Protein 6BVC (pdb70)

Organism: Serratia marcescens (NCBI:txid615)

Sequence (154 aa):
MGIIRTCRLGPDQVKSMRAALDLFGREFGDVATYSSQHQPDSSDYLGNLLRSSKTFIALAAFDQEAVVGALAAYVLPKFEQPRSSEIYIYDLAVSGEHRRQGIATALINLLKHEANALGAYVIYVQQADYGDDPAVALYTKLGIREEVMHFDIDPSTAT

Radius of gyration: 16.04 Å; Cα contacts (8 Å, |Δi|>4): 245; chains: 1; bounding box: 38×56×36 Å

Secondary structure (DSSP, 8-state):
---EEEEE--GGGHHHHHHHHHHHHHHHT-HHHHHSSPPPHHHHHHHHHSTTEEEEEEEETTEEEEEEEEEEEE-SSSS-EEEEEEEEEE-GGGTTSSHHHHHHHHHHHHHHHHT--EEE----TT-HHHHHHHHHHS-----------GGG--

Solvent-accessible surface area: 10207 Å² total; per-residue (Å²): 141,34,134,42,170,48,43,72,3,15,49,125,56,23,178,28,6,61,36,2,25,47,0,3,0,133,45,85,68,57,77,57,86,46,31,124,152,47,42,96,62,104,126,3,5,81,50,12,157,37,169,59,10,0,3,1,0,0,31,18,164,169,55,15,10,0,1,1,11,0,85,8,67,91,47,188,79,91,147,85,15,15,0,67,4,131,25,24,7,13,11,35,132,27,102,225,114,41,6,18,53,39,0,10,72,34,0,92,109,34,5,110,92,74,55,9,119,55,45,82,47,100,44,105,179,71,63,101,86,20,46,66,34,36,66,168,58,39,171,142,138,117,108,154,110,151,128,153,78,114,94,97,93,196

Foldseek 3Di:
DADKDKDKDALVPVVLVLLQLCQQCVQVVHNCVRHVDDDDSVVSNVQRHDPFWIKMFMDDVRHTFKIWIWGWAQDDVDRAIEIETEDIDGHPVPPPPCPSVVRVVVVVVVCVVVRHDYYDYDDDPVPVVVVVVCVVVHPDDDDDDDDDDCVPPD

Structure (mmCIF, N/CA/C/O backbone):
data_6BVC
#
_entry.id   6BVC
#
_cell.length_a   79.028
_cell.length_b   100.875
_cell.length_c   53.031
_cell.angle_alpha   90.00
_cell.angle_beta   90.00
_cell.angle_gamma   90.00
#
_symmetry.space_group_name_H-M   'C 2 2 2'
#
loop_
_entity.id
_entity.type
_entity.pdbx_description
1 polymer Aminoglycoside-(3)-N-acetyltransferase
2 non-polymer 'COENZYME A'
3 non-polymer 'CHLORIDE ION'
4 non-polymer 3,6,9,12,15,18,21,24,27,30,33,36,39-TRIDECAOXAHENTETRACONTANE-1,41-DIOL
5 non-polymer GLYCEROL
6 water water
#
loop_
_atom_site.group_PDB
_atom_site.id
_atom_site.type_symbol
_atom_site.label_atom_id
_atom_site.label_alt_id
_atom_site.label_comp_id
_atom_site.label_asym_id
_atom_site.label_entity_id
_atom_site.label_seq_id
_atom_site.pdbx_PDB_ins_code
_atom_site.Cartn_x
_atom_site.Cartn_y
_atom_site.Cartn_z
_atom_site.occupancy
_atom_site.B_iso_or_equiv
_atom_site.auth_seq_id
_atom_site.auth_comp_id
_atom_site.auth_asym_id
_atom_site.auth_atom_id
_atom_site.pdbx_PDB_model_num
ATOM 1 N N . MET A 1 24 ? 27.203 -9.076 62.810 1.00 68.58 24 MET A N 1
ATOM 2 C CA . MET A 1 24 ? 27.117 -8.009 63.805 1.00 71.45 24 MET A CA 1
ATOM 3 C C . MET A 1 24 ? 26.356 -8.440 65.069 1.00 66.76 24 MET A C 1
ATOM 4 O O . MET A 1 24 ? 25.321 -9.109 65.000 1.00 60.57 24 MET A O 1
ATOM 9 N N . GLY A 1 25 ? 26.865 -8.029 66.228 1.00 58.83 25 GLY A N 1
ATOM 10 C CA . GLY A 1 25 ? 26.234 -8.373 67.481 1.00 53.67 25 GLY A CA 1
ATOM 11 C C . GLY A 1 25 ? 24.970 -7.575 67.733 1.00 50.50 25 GLY A C 1
ATOM 12 O O . GLY A 1 25 ? 24.558 -6.718 66.951 1.00 50.65 25 GLY A O 1
ATOM 13 N N . ILE A 1 26 ? 24.336 -7.890 68.863 1.00 43.32 26 ILE A N 1
ATOM 14 C CA . ILE A 1 26 ? 23.250 -7.069 69.387 1.00 34.14 26 ILE A CA 1
ATOM 15 C C . ILE A 1 26 ? 23.703 -5.626 69.539 1.00 35.22 26 ILE A C 1
ATOM 16 O O . ILE A 1 26 ? 24.765 -5.354 70.120 1.00 32.12 26 ILE A O 1
ATOM 21 N N . ILE A 1 27 ? 22.862 -4.687 69.090 1.00 28.07 27 ILE A N 1
ATOM 22 C CA . ILE A 1 27 ? 23.105 -3.256 69.257 1.00 25.00 27 ILE A CA 1
ATOM 23 C C . ILE A 1 27 ? 22.130 -2.717 70.300 1.00 30.56 27 ILE A C 1
ATOM 24 O O . ILE A 1 27 ? 20.910 -2.790 70.120 1.00 28.40 27 ILE A O 1
ATOM 29 N N . ARG A 1 28 ? 22.662 -2.159 71.367 1.00 22.21 28 ARG A N 1
ATOM 30 C CA . ARG A 1 28 ? 21.869 -1.526 72.401 1.00 24.92 28 ARG A CA 1
ATOM 31 C C . ARG A 1 28 ? 22.006 -0.020 72.276 1.00 23.84 28 ARG A C 1
ATOM 32 O O . ARG A 1 28 ? 23.090 0.485 71.978 1.00 21.18 28 ARG A O 1
ATOM 40 N N . THR A 1 29 ? 20.913 0.693 72.517 1.00 18.82 29 THR A N 1
ATOM 41 C CA . THR A 1 29 ? 20.936 2.150 72.503 1.00 23.53 29 THR A CA 1
ATOM 42 C C . THR A 1 29 ? 20.509 2.642 73.871 1.00 19.93 29 THR A C 1
ATOM 43 O O . THR A 1 29 ? 19.717 1.986 74.544 1.00 22.99 29 THR A O 1
ATOM 47 N N . CYS A 1 30 ? 21.033 3.793 74.284 1.00 18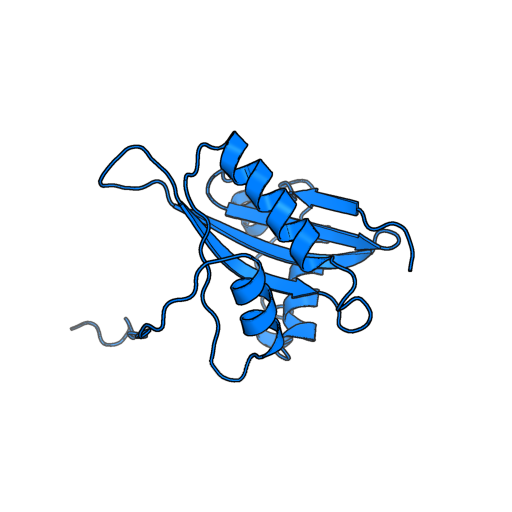.61 30 CYS A N 1
ATOM 48 C CA . CYS A 1 30 ? 20.510 4.409 75.492 1.00 19.92 30 CYS A CA 1
ATOM 49 C C . CYS A 1 30 ? 20.799 5.895 75.442 1.00 18.57 30 CYS A C 1
ATOM 50 O O . CYS A 1 30 ? 21.564 6.375 74.611 1.00 16.35 30 CYS A O 1
ATOM 53 N N . ARG A 1 31 ? 20.155 6.619 76.339 1.00 15.36 31 ARG A N 1
ATOM 54 C CA . ARG A 1 31 ? 20.509 8.014 76.539 1.00 15.06 31 ARG A CA 1
ATOM 55 C C . ARG A 1 31 ? 21.552 8.085 77.643 1.00 16.25 31 ARG A C 1
ATOM 56 O O . ARG A 1 31 ? 21.383 7.486 78.712 1.00 18.40 31 ARG A O 1
ATOM 64 N N . LEU A 1 32 ? 22.623 8.805 77.382 1.00 13.92 32 LEU A N 1
ATOM 65 C CA . LEU A 1 32 ? 23.688 8.928 78.358 1.00 12.95 32 LEU A CA 1
ATOM 66 C C . LEU A 1 32 ? 23.295 9.898 79.477 1.00 17.17 32 LEU A C 1
ATOM 67 O O . LEU A 1 32 ? 22.713 10.961 79.237 1.00 20.28 32 LEU A O 1
ATOM 72 N N . GLY A 1 33 ? 23.637 9.525 80.697 1.00 18.79 33 GLY A N 1
ATOM 73 C CA . GLY A 1 33 ? 23.498 10.395 81.845 1.00 19.79 33 GLY A CA 1
ATOM 74 C C . GLY A 1 33 ? 24.837 10.899 82.354 1.00 13.28 33 GLY A C 1
ATOM 75 O O . GLY A 1 33 ? 25.912 10.549 81.841 1.00 15.39 33 GLY A O 1
ATOM 76 N N . PRO A 1 34 ? 24.814 11.697 83.427 1.00 16.88 34 PRO A N 1
ATOM 77 C CA . PRO A 1 34 ? 26.086 12.219 83.974 1.00 20.27 34 PRO A CA 1
ATOM 78 C C . PRO A 1 34 ? 26.979 11.138 84.583 1.00 27.38 34 PRO A C 1
ATOM 79 O O . PRO A 1 34 ? 28.159 11.398 84.845 1.00 26.21 34 PRO A O 1
ATOM 83 N N . ASP A 1 35 ? 26.443 9.945 84.812 1.00 20.35 35 ASP A N 1
ATOM 84 C CA . ASP A 1 35 ? 27.203 8.777 85.243 1.00 24.59 35 ASP A CA 1
ATOM 85 C C . ASP A 1 35 ? 27.923 8.074 84.089 1.00 26.03 35 ASP A C 1
ATOM 86 O O . ASP A 1 35 ? 28.502 7.002 84.300 1.00 34.53 35 ASP A O 1
ATOM 91 N N . GLN A 1 36 ? 27.827 8.592 82.874 1.00 16.69 36 GLN A N 1
ATOM 92 C CA . GLN A 1 36 ? 28.341 7.928 81.679 1.00 18.64 36 GLN A CA 1
ATOM 93 C C . GLN A 1 36 ? 29.250 8.855 80.910 1.00 21.54 36 GLN A C 1
ATOM 94 O O . GLN A 1 36 ? 29.232 8.888 79.687 1.00 17.58 36 GLN A O 1
ATOM 100 N N . VAL A 1 37 ? 30.060 9.639 81.630 1.00 18.01 37 VAL A N 1
ATOM 101 C CA . VAL A 1 37 ? 30.971 10.565 80.968 1.00 16.86 37 VAL A CA 1
ATOM 102 C C . VAL A 1 37 ? 31.957 9.806 80.080 1.00 14.73 37 VAL A C 1
ATOM 103 O O . VAL A 1 37 ? 32.345 10.277 79.003 1.00 16.81 37 VAL A O 1
ATOM 107 N N . LYS A 1 38 ? 32.390 8.635 80.524 1.00 17.32 38 LYS A N 1
ATOM 108 C CA . LYS A 1 38 ? 33.357 7.892 79.721 1.00 17.23 38 LYS A CA 1
ATOM 109 C C . LYS A 1 38 ? 32.767 7.514 78.372 1.00 17.92 38 LYS A C 1
ATOM 110 O O . LYS A 1 38 ? 33.441 7.623 77.344 1.00 17.97 38 LYS A O 1
ATOM 116 N N . SER A 1 39 ? 31.526 7.011 78.364 1.00 16.63 39 SER A N 1
ATOM 117 C CA . SER A 1 39 ? 30.862 6.718 77.090 1.00 15.95 39 SER A CA 1
ATOM 118 C C . SER A 1 39 ? 30.634 7.981 76.289 1.00 15.26 39 SER A C 1
ATOM 119 O O . SER A 1 39 ? 30.666 7.961 75.055 1.00 15.90 39 SER A O 1
ATOM 122 N N . MET A 1 40 ? 30.348 9.107 76.961 1.00 13.97 40 MET A N 1
ATOM 123 C CA . MET A 1 40 ? 30.206 10.346 76.202 1.00 13.76 40 MET A CA 1
ATOM 124 C C . MET A 1 40 ? 31.510 10.705 75.491 1.00 12.41 40 MET A C 1
ATOM 125 O O . MET A 1 40 ? 31.496 11.159 74.338 1.00 14.22 40 MET A O 1
ATOM 130 N N . ARG A 1 41 ? 32.651 10.496 76.150 1.00 12.48 41 ARG A N 1
ATOM 131 C CA . ARG A 1 41 ? 33.912 10.806 75.481 1.00 14.67 41 ARG A CA 1
ATOM 132 C C . ARG A 1 41 ? 34.147 9.864 74.314 1.00 14.76 41 ARG A C 1
ATOM 133 O O . ARG A 1 41 ? 34.735 10.264 73.299 1.00 15.51 41 ARG A O 1
ATOM 141 N N . ALA A 1 42 ? 33.727 8.608 74.463 1.00 12.76 42 ALA A N 1
ATOM 142 C CA . ALA A 1 42 ? 33.834 7.643 73.358 1.00 17.06 42 ALA A CA 1
ATOM 143 C C . ALA A 1 42 ? 32.959 8.069 72.181 1.00 16.35 42 ALA A C 1
ATOM 144 O O . ALA A 1 42 ? 33.365 7.968 71.017 1.00 16.22 42 ALA A O 1
ATOM 146 N N . ALA A 1 43 ? 31.776 8.602 72.476 1.00 13.76 43 ALA A N 1
ATOM 147 C CA . ALA A 1 43 ? 30.938 9.162 71.431 1.00 14.95 43 ALA A CA 1
ATOM 148 C C . ALA A 1 43 ? 31.617 10.340 70.757 1.00 13.08 43 ALA A C 1
ATOM 149 O O . ALA A 1 43 ? 31.507 10.509 69.535 1.00 13.41 43 ALA A O 1
ATOM 151 N N . LEU A 1 44 ? 32.221 11.240 71.548 1.00 13.42 44 LEU A N 1
ATOM 152 C CA . LEU A 1 44 ? 32.965 12.347 70.928 1.00 14.05 44 LEU A CA 1
ATOM 153 C C . LEU A 1 44 ? 34.087 11.840 70.030 1.00 15.45 44 LEU A C 1
ATOM 154 O O . LEU A 1 44 ? 34.305 12.384 68.946 1.00 13.51 44 LEU A O 1
ATOM 159 N N . ASP A 1 45 ? 34.821 10.816 70.473 1.00 14.28 45 ASP A N 1
ATOM 160 C CA . ASP A 1 45 ? 35.901 10.273 69.652 1.00 17.07 45 ASP A CA 1
ATOM 161 C C . ASP A 1 45 ? 35.357 9.683 68.355 1.00 17.38 45 ASP A C 1
ATOM 162 O O . ASP A 1 45 ? 36.004 9.773 67.300 1.00 16.43 45 ASP A O 1
ATOM 167 N N . LEU A 1 46 ? 34.183 9.050 68.432 1.00 13.82 46 LEU A N 1
ATOM 168 C CA . LEU A 1 46 ? 33.502 8.545 67.242 1.00 17.61 46 LEU A CA 1
ATOM 169 C C . LEU A 1 46 ? 33.164 9.668 66.253 1.00 14.98 46 LEU A C 1
ATOM 170 O O . LEU A 1 46 ? 33.387 9.519 65.044 1.00 15.34 46 LEU A O 1
ATOM 175 N N . PHE A 1 47 ? 32.584 10.782 66.741 1.00 15.67 47 PHE A N 1
ATOM 176 C CA . PHE A 1 47 ? 32.370 11.934 65.868 1.00 16.37 47 PHE A CA 1
ATOM 177 C C . PHE A 1 47 ? 33.662 12.321 65.157 1.00 15.29 47 PHE A C 1
ATOM 178 O O . PHE A 1 47 ? 33.673 12.539 63.945 1.00 18.85 47 PHE A O 1
ATOM 186 N N . GLY A 1 48 ? 34.760 12.434 65.912 1.00 15.03 48 GLY A N 1
ATOM 187 C CA . GLY A 1 48 ? 36.018 12.881 65.310 1.00 17.96 48 GLY A CA 1
ATOM 188 C C . GLY A 1 48 ? 36.524 11.953 64.220 1.00 22.96 48 GLY A C 1
ATOM 189 O O . GLY A 1 48 ? 37.026 12.404 63.184 1.00 19.22 48 GLY A O 1
ATOM 190 N N . ARG A 1 49 ? 36.406 10.645 64.439 1.00 18.40 49 ARG A N 1
ATOM 191 C CA . ARG A 1 49 ? 36.835 9.691 63.426 1.00 21.21 49 ARG A CA 1
ATOM 192 C C . ARG A 1 49 ? 35.923 9.730 62.217 1.00 20.42 49 ARG A C 1
ATOM 193 O O . ARG A 1 49 ? 36.393 9.757 61.071 1.00 21.26 49 ARG A O 1
ATOM 201 N N . GLU A 1 50 ? 34.610 9.715 62.445 1.00 16.58 50 GLU A N 1
ATOM 202 C CA . GLU A 1 50 ? 33.703 9.599 61.305 1.00 19.84 50 GLU A CA 1
ATOM 203 C C . GLU A 1 50 ? 33.584 10.915 60.541 1.00 20.71 50 GLU A C 1
ATOM 204 O O . GLU A 1 50 ? 33.350 10.896 59.336 1.00 21.01 50 GLU A O 1
ATOM 210 N N . PHE A 1 51 ? 33.749 12.046 61.205 1.00 19.96 51 PHE A N 1
ATOM 211 C CA . PHE A 1 51 ? 33.739 13.323 60.496 1.00 22.61 51 PHE A CA 1
ATOM 212 C C . PHE A 1 51 ? 35.117 13.710 59.961 1.00 29.13 51 PHE A C 1
ATOM 213 O O . PHE A 1 51 ? 35.229 14.721 59.253 1.00 28.75 51 PHE A O 1
ATOM 221 N N . GLY A 1 52 ? 36.159 12.935 60.254 1.00 23.38 52 GLY A N 1
ATOM 222 C CA . GLY A 1 52 ? 37.486 13.251 59.739 1.00 26.41 52 GLY A CA 1
ATOM 223 C C . GLY A 1 52 ? 38.058 14.476 60.424 1.00 27.13 52 GLY A C 1
ATOM 224 O O . GLY A 1 52 ? 38.710 15.316 59.776 1.00 24.95 52 GLY A O 1
ATOM 225 N N . ASP A 1 53 ? 37.813 14.610 61.724 1.00 22.89 53 ASP A N 1
ATOM 226 C CA . ASP A 1 53 ? 38.242 15.833 62.411 1.00 25.87 53 ASP A CA 1
ATOM 227 C C . ASP A 1 53 ? 38.558 15.451 63.845 1.00 22.86 53 ASP A C 1
ATOM 228 O O . ASP A 1 53 ? 37.883 15.815 64.811 1.00 19.07 53 ASP A O 1
ATOM 233 N N . VAL A 1 54 ? 39.625 14.677 63.976 1.00 25.62 54 VAL A N 1
ATOM 234 C CA . VAL A 1 54 ? 39.957 14.115 65.271 1.00 26.48 54 VAL A CA 1
ATOM 235 C C . VAL A 1 54 ? 40.352 15.219 66.226 1.00 21.86 54 VAL A C 1
ATOM 236 O O . VAL A 1 54 ? 39.965 15.200 67.396 1.00 26.01 54 VAL A O 1
ATOM 240 N N . ALA A 1 55 ? 41.094 16.225 65.736 1.00 19.61 55 ALA A N 1
ATOM 241 C CA . ALA A 1 55 ? 41.518 17.309 66.618 1.00 25.97 55 ALA A CA 1
ATOM 242 C C . ALA A 1 55 ? 40.326 18.017 67.257 1.00 29.35 55 ALA A C 1
ATOM 243 O O . ALA A 1 55 ? 40.316 18.256 68.468 1.00 26.34 55 ALA A O 1
ATOM 245 N N . THR A 1 56 ? 39.299 18.336 66.468 1.00 22.06 56 THR A N 1
ATOM 246 C CA . THR A 1 56 ? 38.161 19.078 67.013 1.00 18.41 56 THR A CA 1
ATOM 247 C C . THR A 1 56 ? 37.421 18.293 68.091 1.00 14.71 56 THR A C 1
ATOM 248 O O . THR A 1 56 ? 36.939 18.880 69.067 1.00 17.81 56 THR A O 1
ATOM 252 N N . TYR A 1 57 ? 37.304 16.970 67.939 1.00 14.15 57 TYR A N 1
ATOM 253 C CA . TYR A 1 57 ? 36.430 16.197 68.815 1.00 14.47 57 TYR A CA 1
ATOM 254 C C . TYR A 1 57 ? 37.183 15.408 69.890 1.00 16.28 57 TYR A C 1
ATOM 255 O O . TYR A 1 57 ? 36.561 14.945 70.847 1.00 14.22 57 TYR A O 1
ATOM 264 N N . SER A 1 58 ? 38.489 15.228 69.752 1.00 16.48 58 SER A N 1
ATOM 265 C CA A SER A 1 58 ? 39.224 14.367 70.675 0.80 13.30 58 SER A CA 1
ATOM 266 C CA B SER A 1 58 ? 39.226 14.366 70.668 0.20 14.35 58 SER A CA 1
ATOM 267 C C . SER A 1 58 ? 40.309 15.077 71.457 1.00 15.85 58 SER A C 1
ATOM 268 O O . SER A 1 58 ? 40.633 14.636 72.569 1.00 21.52 58 SER A O 1
ATOM 273 N N . GLN A 1 59 ? 40.886 16.142 70.920 1.00 14.04 59 GLN A N 1
ATOM 274 C CA . GLN A 1 59 ? 42.074 16.763 71.513 1.00 14.71 59 GLN A CA 1
ATOM 275 C C . GLN A 1 59 ? 41.740 17.907 72.446 1.00 14.60 59 GLN A C 1
ATOM 276 O O . GLN A 1 59 ? 42.634 18.386 73.143 1.00 16.08 59 GLN A O 1
ATOM 282 N N . HIS A 1 60 ? 40.491 18.348 72.469 1.00 13.27 60 HIS A N 1
ATOM 283 C CA . HIS A 1 60 ? 40.128 19.519 73.262 1.00 13.60 60 HIS A CA 1
ATOM 284 C C . HIS A 1 60 ? 38.825 19.291 73.987 1.00 16.05 60 HIS A C 1
ATOM 285 O O . HIS A 1 60 ? 38.004 20.203 74.110 1.00 16.53 60 HIS A O 1
ATOM 292 N N . GLN A 1 61 ? 38.614 18.079 74.524 1.00 14.54 61 GLN A N 1
ATOM 293 C CA . GLN A 1 61 ? 37.313 17.780 75.121 1.00 13.47 61 GLN A CA 1
ATOM 294 C C . GLN A 1 61 ? 37.127 18.539 76.436 1.00 12.44 61 GLN A C 1
ATOM 295 O O . GLN A 1 61 ? 38.104 18.867 77.119 1.00 14.75 61 GLN A O 1
ATOM 301 N N . PRO A 1 62 ? 35.882 18.825 76.818 1.00 14.11 62 PRO A N 1
ATOM 302 C CA . PRO A 1 62 ? 35.650 19.504 78.092 1.00 17.24 62 PRO A CA 1
ATOM 303 C C . PRO A 1 62 ? 36.034 18.600 79.257 1.00 15.83 62 PRO A C 1
ATOM 304 O O . PRO A 1 62 ? 36.141 17.382 79.112 1.00 16.23 62 PRO A O 1
ATOM 308 N N . ASP A 1 63 ? 36.215 19.207 80.433 1.00 14.13 63 ASP A N 1
ATOM 309 C CA . ASP A 1 63 ? 36.572 18.387 81.595 1.00 14.78 63 ASP A CA 1
ATOM 310 C C . ASP A 1 63 ? 35.335 17.623 82.092 1.00 15.51 63 ASP A C 1
ATOM 311 O O . ASP A 1 63 ? 34.218 17.794 81.588 1.00 13.73 63 ASP A O 1
ATOM 316 N N . SER A 1 64 ? 35.548 16.717 83.053 1.00 13.94 64 SER A N 1
ATOM 317 C CA A SER A 1 64 ? 34.449 15.835 83.436 0.76 13.77 64 SER A CA 1
ATOM 318 C CA B SER A 1 64 ? 34.460 15.829 83.456 0.24 15.11 64 SER A CA 1
ATOM 319 C C . SER A 1 64 ? 33.352 16.584 84.192 1.00 15.96 64 SER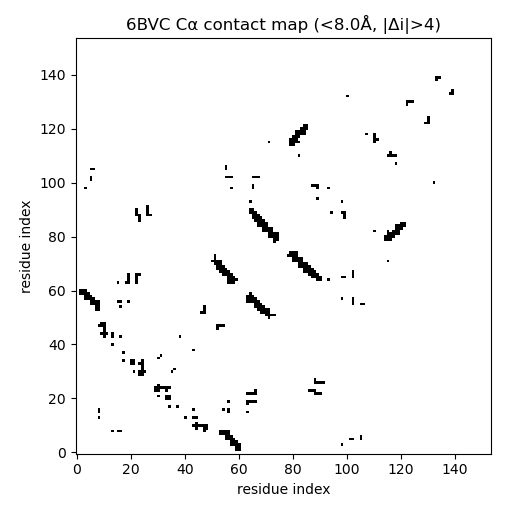 A C 1
ATOM 320 O O . SER A 1 64 ? 32.176 16.224 84.083 1.00 16.16 64 SER A O 1
ATOM 325 N N . ASP A 1 65 ? 33.692 17.627 84.938 1.00 17.13 65 ASP A N 1
ATOM 326 C CA . ASP A 1 65 ? 32.641 18.448 85.548 1.00 18.76 65 ASP A CA 1
ATOM 327 C C . ASP A 1 65 ? 31.722 19.058 84.482 1.00 19.99 65 ASP A C 1
ATOM 328 O O . ASP A 1 65 ? 30.483 19.051 84.609 1.00 17.84 65 ASP A O 1
ATOM 333 N N . TYR A 1 66 ? 32.318 19.611 83.428 1.00 15.03 66 TYR A N 1
ATOM 334 C CA . TYR A 1 66 ? 31.545 20.224 82.356 1.00 14.70 66 TYR A CA 1
ATOM 335 C C . TYR A 1 66 ? 30.675 19.200 81.642 1.00 17.50 66 TYR A C 1
ATOM 336 O O . TYR A 1 66 ? 29.488 19.448 81.407 1.00 15.73 66 TYR A O 1
ATOM 345 N N . LEU A 1 67 ? 31.252 18.043 81.260 1.00 15.30 67 LEU A N 1
ATOM 346 C CA . LEU A 1 67 ? 30.438 17.030 80.580 1.00 13.16 67 LEU A CA 1
ATOM 347 C C . LEU A 1 67 ? 29.349 16.490 81.508 1.00 14.54 67 LEU A C 1
ATOM 348 O O . LEU A 1 67 ? 28.216 16.227 81.069 1.00 16.15 67 LEU A O 1
ATOM 353 N N . GLY A 1 68 ? 29.674 16.325 82.788 1.00 14.77 68 GLY A N 1
ATOM 354 C CA . GLY A 1 68 ? 28.666 15.913 83.762 1.00 18.89 68 GLY A CA 1
ATOM 355 C C . GLY A 1 68 ? 27.529 16.912 83.865 1.00 18.80 68 GLY A C 1
ATOM 356 O O . GLY A 1 68 ? 26.351 16.532 83.898 1.00 17.04 68 GLY A O 1
ATOM 357 N N . ASN A 1 69 ? 27.866 18.200 83.900 1.00 16.89 69 ASN A N 1
ATOM 358 C CA . ASN A 1 69 ? 26.835 19.234 83.982 1.00 18.27 69 ASN A CA 1
ATOM 359 C C . ASN A 1 69 ? 25.982 19.251 82.729 1.00 18.88 69 ASN A C 1
ATOM 360 O O . ASN A 1 69 ? 24.752 19.376 82.812 1.00 17.60 69 ASN A O 1
ATOM 365 N N . LEU A 1 70 ? 26.606 19.078 81.562 1.00 13.24 70 LEU A N 1
ATOM 366 C CA . LEU A 1 70 ? 25.828 19.026 80.334 1.00 17.19 70 LEU A CA 1
ATOM 367 C C . LEU A 1 70 ? 24.900 17.823 80.332 1.00 17.88 70 LEU A C 1
ATOM 368 O O . LEU A 1 70 ? 23.737 17.926 79.922 1.00 18.39 70 LEU A O 1
ATOM 373 N N . LEU A 1 71 ? 25.394 16.660 80.788 1.00 14.56 71 LEU A N 1
ATOM 374 C CA . LEU A 1 71 ? 24.572 15.452 80.746 1.00 17.36 71 LEU A CA 1
ATOM 375 C C . LEU A 1 71 ? 23.484 15.464 81.803 1.00 16.05 71 LEU A C 1
ATOM 376 O O . LEU A 1 71 ? 22.465 14.761 81.658 1.00 17.72 71 LEU A O 1
ATOM 381 N N . ARG A 1 72 ? 23.651 16.266 82.848 1.00 14.52 72 ARG A N 1
ATOM 382 C CA . ARG A 1 72 ? 22.618 16.444 83.856 1.00 17.15 72 ARG A CA 1
ATOM 383 C C . ARG A 1 72 ? 21.509 17.374 83.386 1.00 20.86 72 ARG A C 1
ATOM 384 O O . ARG A 1 72 ? 20.429 17.393 83.975 1.00 19.93 72 ARG A O 1
ATOM 392 N N . SER A 1 73 ? 21.748 18.144 82.336 1.00 18.12 73 SER A N 1
ATOM 393 C CA A SER A 1 73 ? 20.785 19.163 81.973 0.51 19.31 73 SER A CA 1
ATOM 394 C CA B SER A 1 73 ? 20.800 19.173 81.931 0.49 19.87 73 SER A CA 1
ATOM 395 C C . SER A 1 73 ? 19.646 18.567 81.156 1.00 18.94 73 SER A C 1
ATOM 396 O O . SER A 1 73 ? 19.824 17.627 80.384 1.00 22.81 73 SER A O 1
ATOM 401 N N . LYS A 1 74 ? 18.483 19.196 81.270 1.00 17.95 74 LYS A N 1
ATOM 402 C CA . LYS A 1 74 ? 17.297 18.739 80.570 1.00 31.54 74 LYS A CA 1
ATOM 403 C C . LYS A 1 74 ? 17.231 19.304 79.159 1.00 23.90 74 LYS A C 1
ATOM 404 O O . LYS A 1 74 ? 16.311 18.984 78.406 1.00 24.50 74 LYS A O 1
ATOM 410 N N . THR A 1 75 ? 18.197 20.143 78.791 1.00 19.10 75 THR A N 1
ATOM 411 C CA . THR A 1 75 ? 18.173 20.706 77.450 1.00 16.27 75 THR A CA 1
ATOM 412 C C . THR A 1 75 ? 19.292 20.181 76.574 1.00 16.66 75 THR A C 1
ATOM 413 O O . THR A 1 75 ? 19.505 20.708 75.474 1.00 17.22 75 THR A O 1
ATOM 417 N N . PHE A 1 76 ? 20.009 19.158 77.020 1.00 14.36 76 PHE A N 1
ATOM 418 C CA . PHE A 1 76 ? 20.991 18.463 76.184 1.00 15.71 76 PHE A CA 1
ATOM 419 C C . PHE A 1 76 ? 20.669 16.984 76.177 1.00 17.44 76 PHE A C 1
ATOM 420 O O . PHE A 1 76 ? 20.335 16.413 77.220 1.00 17.29 76 PHE A O 1
ATOM 428 N N . ILE A 1 77 ? 20.772 16.352 75.001 1.00 16.46 77 ILE A N 1
ATOM 429 C CA . ILE A 1 77 ? 20.512 14.914 74.888 1.00 17.02 77 ILE A CA 1
ATOM 430 C C . ILE A 1 77 ? 21.682 14.283 74.148 1.00 14.77 77 ILE A C 1
ATOM 431 O O . ILE A 1 77 ? 22.022 14.715 73.033 1.00 13.57 77 ILE A O 1
ATOM 436 N N . ALA A 1 78 ? 22.305 13.281 74.767 1.00 14.27 78 ALA A N 1
ATOM 437 C CA . ALA A 1 78 ? 23.283 12.448 74.082 1.00 15.94 78 ALA A CA 1
ATOM 438 C C . ALA A 1 78 ? 22.782 11.009 74.098 1.00 16.47 78 ALA A C 1
ATOM 439 O O . ALA A 1 78 ? 22.456 10.458 75.163 1.00 13.40 78 ALA A O 1
ATOM 441 N N . LEU A 1 79 ? 22.705 10.419 72.915 1.00 14.84 79 LEU A N 1
ATOM 442 C CA . LEU A 1 79 ? 22.292 9.037 72.737 1.00 13.73 79 LEU A CA 1
ATOM 443 C C . LEU A 1 79 ? 23.481 8.274 72.184 1.00 11.41 79 LEU A C 1
ATOM 444 O O . LEU A 1 79 ? 24.258 8.817 71.400 1.00 13.98 79 LEU A O 1
ATOM 449 N N . ALA A 1 80 ? 23.632 7.022 72.610 1.00 14.12 80 ALA A N 1
ATOM 450 C CA . ALA A 1 80 ? 24.725 6.200 72.112 1.00 16.82 80 ALA A CA 1
ATOM 451 C C . ALA A 1 80 ? 24.190 4.826 71.744 1.00 14.99 80 ALA A C 1
ATOM 452 O O . ALA A 1 80 ? 23.259 4.312 72.375 1.00 13.99 80 ALA A O 1
ATOM 454 N N . ALA A 1 81 ? 24.805 4.236 70.719 1.00 14.34 81 ALA A N 1
ATOM 455 C CA . ALA A 1 81 ? 24.572 2.845 70.346 1.00 16.49 81 ALA A CA 1
ATOM 456 C C . ALA A 1 81 ? 25.845 2.054 70.628 1.00 18.48 81 ALA A C 1
ATOM 457 O O . ALA A 1 81 ? 26.950 2.554 70.403 1.00 15.45 81 ALA A O 1
ATOM 459 N N . PHE A 1 82 ? 25.690 0.840 71.125 1.00 16.03 82 PHE A N 1
ATOM 460 C CA . PHE A 1 82 ? 26.794 0.018 71.601 1.00 20.99 82 PHE A CA 1
ATOM 461 C C . PHE A 1 82 ? 26.822 -1.317 70.886 1.00 21.07 82 PHE A C 1
ATOM 462 O O . PHE A 1 82 ? 25.782 -1.977 70.714 1.00 18.59 82 PHE A O 1
ATOM 470 N N . ASP A 1 83 ? 28.026 -1.808 70.647 1.00 18.36 83 ASP A N 1
ATOM 471 C CA . ASP A 1 83 ? 28.249 -3.144 70.109 1.00 23.37 83 ASP A CA 1
ATOM 472 C C . ASP A 1 83 ? 29.345 -3.729 70.967 1.00 23.08 83 ASP A C 1
ATOM 473 O O . ASP A 1 83 ? 30.387 -3.220 71.013 1.00 20.96 83 ASP A O 1
ATOM 478 N N . GLN A 1 84 ? 29.032 -4.801 71.656 1.00 22.45 84 GLN A N 1
ATOM 479 C CA . GLN A 1 84 ? 29.982 -5.391 72.567 1.00 23.58 84 GLN A CA 1
ATOM 480 C C . GLN A 1 84 ? 30.593 -4.323 73.458 1.00 23.88 84 GLN A C 1
ATOM 481 O O . GLN A 1 84 ? 31.807 -4.277 73.679 1.00 24.69 84 GLN A O 1
ATOM 487 N N . GLU A 1 85 ? 29.721 -3.436 73.951 1.00 19.92 85 GLU A N 1
ATOM 488 C CA . GLU A 1 85 ? 30.029 -2.412 74.944 1.00 18.41 85 GLU A CA 1
ATOM 489 C C . GLU A 1 85 ? 30.981 -1.337 74.429 1.00 22.65 85 GLU A C 1
ATOM 490 O O . GLU A 1 85 ? 31.510 -0.564 75.216 1.00 25.82 85 GLU A O 1
ATOM 496 N N . ALA A 1 86 ? 31.179 -1.239 73.121 1.00 22.11 86 ALA A N 1
ATOM 497 C CA . ALA A 1 86 ? 31.899 -0.123 72.493 1.00 18.57 86 ALA A CA 1
ATOM 498 C C . ALA A 1 86 ? 30.893 0.779 71.789 1.00 19.19 86 ALA A C 1
ATOM 499 O O . ALA A 1 86 ? 29.934 0.289 71.175 1.00 16.99 86 ALA A O 1
ATOM 501 N N . VAL A 1 87 ? 31.124 2.088 71.850 1.00 17.35 87 VAL A N 1
ATOM 502 C CA . VAL A 1 87 ? 30.232 3.058 71.208 1.00 14.61 87 VAL A CA 1
ATOM 503 C C . VAL A 1 87 ? 30.434 2.986 69.702 1.00 17.42 87 VAL A C 1
ATOM 504 O O . VAL A 1 87 ? 31.556 3.164 69.208 1.00 16.87 87 VAL A O 1
ATOM 508 N N . VAL A 1 88 ? 29.362 2.661 68.967 1.00 15.79 88 VAL A N 1
ATOM 509 C CA . VAL A 1 88 ? 29.410 2.580 67.510 1.00 15.50 88 VAL A CA 1
ATOM 510 C C . VAL A 1 88 ? 28.450 3.555 66.839 1.00 19.39 88 VAL A C 1
ATOM 511 O O . VAL A 1 88 ? 28.425 3.618 65.606 1.00 15.48 88 VAL A O 1
ATOM 515 N N . GLY A 1 89 ? 27.620 4.264 67.593 1.00 17.42 89 GLY A N 1
ATOM 516 C CA . GLY A 1 89 ? 26.790 5.325 67.030 1.00 15.12 89 GLY A CA 1
ATOM 517 C C . GLY A 1 89 ? 26.563 6.337 68.129 1.00 15.69 89 GLY A C 1
ATOM 518 O O . GLY A 1 89 ? 26.556 5.986 69.313 1.00 14.83 89 GLY A O 1
ATOM 519 N N . ALA A 1 90 ? 26.405 7.604 67.745 1.00 12.42 90 ALA A N 1
ATOM 520 C CA . ALA A 1 90 ? 26.155 8.649 68.733 1.00 11.60 90 ALA A CA 1
ATOM 521 C C . ALA A 1 90 ? 25.335 9.765 68.109 1.00 14.57 90 ALA A C 1
ATOM 522 O O . ALA A 1 90 ? 25.469 10.067 66.924 1.00 13.07 90 ALA A O 1
ATOM 524 N N . LEU A 1 91 ? 24.510 10.388 68.935 1.00 16.47 91 LEU A N 1
ATOM 525 C CA . LEU A 1 91 ? 23.636 11.462 68.497 1.00 12.68 91 LEU A CA 1
ATOM 526 C C . LEU A 1 91 ? 23.673 12.501 69.600 1.00 14.98 91 LEU A C 1
ATOM 527 O O . LEU A 1 91 ? 23.449 12.162 70.766 1.00 15.69 91 LEU A O 1
ATOM 532 N N . ALA A 1 92 ? 23.956 13.744 69.246 1.00 10.21 92 ALA A N 1
ATOM 533 C CA . ALA A 1 92 ? 24.034 14.826 70.222 1.00 12.03 92 ALA A CA 1
ATOM 534 C C . ALA A 1 92 ? 23.007 15.861 69.804 1.00 13.53 92 ALA A C 1
ATOM 535 O O . ALA A 1 92 ? 23.035 16.310 68.654 1.00 14.82 92 ALA A O 1
ATOM 537 N N . ALA A 1 93 ? 22.099 16.216 70.710 1.00 14.67 93 ALA A N 1
ATOM 538 C CA . ALA A 1 93 ? 20.973 17.072 70.362 1.00 13.65 93 ALA A CA 1
ATOM 539 C C . ALA A 1 93 ? 20.732 18.063 71.482 1.00 14.02 93 ALA A C 1
ATOM 540 O O . ALA A 1 93 ? 21.091 17.826 72.628 1.00 15.95 93 ALA A O 1
ATOM 542 N N . TYR A 1 94 ? 20.083 19.174 71.142 1.00 13.57 94 TYR A N 1
ATOM 543 C CA . TYR A 1 94 ? 19.652 20.133 72.147 1.00 16.10 94 TYR A CA 1
ATOM 544 C C . TYR A 1 94 ? 18.132 20.174 72.185 1.00 15.47 94 TYR A C 1
ATOM 545 O O . TYR A 1 94 ? 17.474 20.083 71.147 1.00 17.26 94 TYR A O 1
ATOM 554 N N . VAL A 1 95 ? 17.575 20.423 73.359 1.00 13.92 95 VAL A N 1
ATOM 555 C CA . VAL A 1 95 ? 16.142 20.644 73.482 1.00 11.59 95 VAL A CA 1
ATOM 556 C C . VAL A 1 95 ? 15.954 22.140 73.641 1.00 14.93 95 VAL A C 1
ATOM 557 O O . VAL A 1 95 ? 16.531 22.735 74.557 1.00 14.46 95 VAL A O 1
ATOM 561 N N . LEU A 1 96 ? 15.146 22.749 72.762 1.00 13.95 96 LEU A N 1
ATOM 562 C CA . LEU A 1 96 ? 14.951 24.192 72.836 1.00 15.31 96 LEU A CA 1
ATOM 563 C C . LEU A 1 96 ? 13.577 24.466 73.421 1.00 17.37 96 LEU A C 1
ATOM 564 O O . LEU A 1 96 ? 12.564 24.317 72.717 1.00 17.15 96 LEU A O 1
ATOM 569 N N . PRO A 1 97 ? 13.472 24.843 74.691 1.00 14.25 97 PRO A N 1
ATOM 570 C CA . PRO A 1 97 ? 12.184 25.327 75.179 1.00 13.13 97 PRO A CA 1
ATOM 571 C C . PRO A 1 97 ? 11.882 26.644 74.469 1.00 14.25 97 PRO A C 1
ATOM 572 O O . PRO A 1 97 ? 12.723 27.543 74.419 1.00 15.91 97 PRO A O 1
ATOM 576 N N . LYS A 1 98 ? 10.696 26.732 73.890 1.00 11.92 98 LYS A N 1
ATOM 577 C CA . LYS A 1 98 ? 10.415 27.859 73.018 1.00 10.19 98 LYS A CA 1
ATOM 578 C C . LYS A 1 98 ? 9.963 29.048 73.839 1.00 13.65 98 LYS A C 1
ATOM 579 O O . LYS A 1 98 ? 9.504 28.920 74.983 1.00 16.47 98 LYS A O 1
ATOM 585 N N . PHE A 1 99 ? 10.074 30.214 73.216 1.00 13.31 99 PHE A N 1
ATOM 586 C CA . PHE A 1 99 ? 9.725 31.482 73.847 1.00 11.25 99 PHE A CA 1
ATOM 587 C C . PHE A 1 99 ? 8.319 31.931 73.482 1.00 14.68 99 PHE A C 1
ATOM 588 O O . PHE A 1 99 ? 7.671 32.600 74.293 1.00 15.29 99 PHE A O 1
ATOM 596 N N . GLU A 1 100 ? 7.821 31.567 72.290 1.00 12.76 100 GLU A N 1
ATOM 597 C CA . GLU A 1 100 ? 6.498 32.039 71.852 1.00 18.51 100 GLU A CA 1
ATOM 598 C C . GLU A 1 100 ? 5.339 31.256 72.467 1.00 15.00 100 GLU A C 1
ATOM 599 O O . GLU A 1 100 ? 4.222 31.799 72.562 1.00 12.53 100 GLU A O 1
ATOM 605 N N . GLN A 1 101 ? 5.598 30.029 72.896 1.00 14.17 101 GLN A N 1
ATOM 606 C CA . GLN A 1 101 ? 4.605 29.119 73.440 1.00 12.17 101 GLN A CA 1
ATOM 607 C C . GLN A 1 101 ? 5.335 28.184 74.381 1.00 14.33 101 GLN A C 1
ATOM 608 O O . GLN A 1 101 ? 6.528 27.928 74.200 1.00 15.50 101 GLN A O 1
ATOM 614 N N . PRO A 1 102 ? 4.624 27.606 75.320 1.00 15.73 102 PRO A N 1
ATOM 615 C CA . PRO A 1 102 ? 5.256 26.599 76.217 1.00 16.55 102 PRO A CA 1
ATOM 616 C C . PRO A 1 102 ? 5.362 25.251 75.523 1.00 18.64 102 PRO A C 1
ATOM 617 O O . PRO A 1 102 ? 4.591 24.325 75.757 1.00 20.49 102 PRO A O 1
ATOM 621 N N . ARG A 1 103 ? 6.306 25.136 74.607 1.00 18.56 103 ARG A N 1
ATOM 622 C CA . ARG A 1 103 ? 6.477 23.931 73.817 1.00 17.62 103 ARG A CA 1
ATOM 623 C C . ARG A 1 103 ? 7.962 23.793 73.589 1.00 15.87 103 ARG A C 1
ATOM 624 O O . ARG A 1 103 ? 8.722 24.724 73.863 1.00 15.67 103 ARG A O 1
ATOM 632 N N . SER A 1 104 ? 8.401 22.645 73.079 1.00 16.98 104 SER A N 1
ATOM 633 C CA A SER A 1 104 ? 9.833 22.482 72.883 0.45 14.86 104 SER A CA 1
ATOM 634 C CA B SER A 1 104 ? 9.833 22.388 72.930 0.55 17.29 104 SER A CA 1
ATOM 635 C C . SER A 1 104 ? 10.100 21.766 71.569 1.00 15.79 104 SER A C 1
ATOM 636 O O . SER A 1 104 ? 9.261 21.029 71.047 1.00 18.18 104 SER A O 1
ATOM 641 N N . GLU A 1 105 ? 11.294 22.021 71.043 1.00 14.60 105 GLU A N 1
ATOM 642 C CA . GLU A 1 105 ? 11.770 21.449 69.795 1.00 14.22 105 GLU A CA 1
ATOM 643 C C . GLU A 1 105 ? 13.120 20.815 70.069 1.00 15.41 105 GLU A C 1
ATOM 644 O O . GLU A 1 105 ? 13.870 21.276 70.934 1.00 21.02 105 GLU A O 1
ATOM 650 N N . ILE A 1 106 ? 13.435 19.757 69.333 1.00 15.84 106 ILE A N 1
ATOM 651 C CA . ILE A 1 106 ? 14.705 19.065 69.523 1.00 16.08 106 ILE A CA 1
ATOM 652 C C . ILE A 1 106 ? 15.541 19.292 68.283 1.00 16.08 106 ILE A C 1
ATOM 653 O O . ILE A 1 106 ? 15.099 19.021 67.161 1.00 15.62 106 ILE A O 1
ATOM 658 N N . TYR A 1 107 ? 16.747 19.765 68.488 1.00 13.54 107 TYR A N 1
ATOM 659 C CA . TYR A 1 107 ? 17.655 20.112 67.414 1.00 15.93 107 TYR A CA 1
ATOM 660 C C . TYR A 1 107 ? 18.801 19.080 67.412 1.00 13.38 107 TYR A C 1
ATOM 661 O O . TYR A 1 107 ? 19.638 19.088 68.316 1.00 16.72 107 TYR A O 1
ATOM 670 N N . ILE A 1 108 ? 18.835 18.202 66.405 1.00 16.52 108 ILE A N 1
ATOM 671 C CA . ILE A 1 108 ? 19.964 17.277 66.258 1.00 16.86 108 ILE A CA 1
ATOM 672 C C . ILE A 1 108 ? 21.172 18.062 65.779 1.00 14.05 108 ILE A C 1
ATOM 673 O O . ILE A 1 108 ? 21.120 18.730 64.741 1.00 15.94 108 ILE A O 1
ATOM 678 N N . TYR A 1 109 ? 22.256 17.999 66.536 1.00 13.15 109 TYR A N 1
ATOM 679 C CA . TYR A 1 109 ? 23.447 18.744 66.173 1.00 15.00 109 TYR A CA 1
ATOM 680 C C . TYR A 1 109 ? 24.416 17.848 65.407 1.00 19.18 109 TYR A C 1
ATOM 681 O O . TYR A 1 109 ? 24.771 18.151 64.263 1.00 18.61 109 TYR A O 1
ATOM 690 N N . ASP A 1 110 ? 24.846 16.740 66.021 1.00 15.71 110 ASP A N 1
ATOM 691 C CA . ASP A 1 110 ? 25.728 15.769 65.372 1.00 14.99 110 ASP A CA 1
ATOM 692 C C . ASP A 1 110 ? 25.164 14.356 65.494 1.00 16.54 110 ASP A C 1
ATOM 693 O O . ASP A 1 110 ? 24.632 13.965 66.542 1.00 15.23 110 ASP A O 1
ATOM 698 N N . LEU A 1 111 ? 25.388 13.558 64.450 1.00 16.94 111 LEU A N 1
ATOM 699 C CA . LEU A 1 111 ? 24.941 12.171 64.412 1.00 15.47 111 LEU A CA 1
ATOM 700 C C . LEU A 1 111 ? 25.963 11.412 63.583 1.00 18.98 111 LEU A C 1
ATOM 701 O O . LEU A 1 111 ? 26.279 11.851 62.471 1.00 17.20 111 LEU A O 1
ATOM 706 N N . ALA A 1 112 ? 26.491 10.307 64.113 1.00 15.15 112 ALA A N 1
ATOM 707 C CA . ALA A 1 112 ? 27.461 9.520 63.356 1.00 13.85 112 ALA A CA 1
ATOM 708 C C . ALA A 1 112 ? 27.347 8.049 63.733 1.00 16.32 112 ALA A C 1
ATOM 709 O O . ALA A 1 112 ? 27.038 7.715 64.874 1.00 12.89 112 ALA A O 1
ATOM 711 N N . VAL A 1 113 ? 27.652 7.178 62.774 1.00 15.10 113 VAL A N 1
ATOM 712 C CA . VAL A 1 113 ? 27.724 5.742 63.013 1.00 14.29 113 VAL A CA 1
ATOM 713 C C . VAL A 1 113 ? 29.090 5.270 62.520 1.00 17.08 113 VAL A C 1
ATOM 714 O O . VAL A 1 113 ? 29.526 5.660 61.434 1.00 16.25 113 VAL A O 1
ATOM 718 N N . SER A 1 114 ? 29.764 4.448 63.321 1.00 17.91 114 SER A N 1
ATOM 719 C CA . SER A 1 114 ? 31.063 3.928 62.932 1.00 19.32 114 SER A CA 1
ATOM 720 C C . SER A 1 114 ? 30.988 3.305 61.543 1.00 18.93 114 SER A C 1
ATOM 721 O O . SER A 1 114 ? 30.027 2.595 61.218 1.00 19.45 114 SER A O 1
ATOM 724 N N . GLY A 1 115 ? 32.005 3.592 60.715 1.00 18.93 115 GLY A N 1
ATOM 725 C CA . GLY A 1 115 ? 31.916 3.267 59.294 1.00 24.45 115 GLY A CA 1
ATOM 726 C C . GLY A 1 115 ? 31.581 1.810 59.028 1.00 28.20 115 GLY A C 1
ATOM 727 O O . GLY A 1 115 ? 30.717 1.498 58.206 1.00 26.84 115 GLY A O 1
ATOM 728 N N . GLU A 1 116 ? 32.242 0.892 59.737 1.00 26.13 116 GLU A N 1
ATOM 729 C CA . GLU A 1 116 ? 32.001 -0.537 59.455 1.00 27.71 116 GLU A CA 1
ATOM 730 C C . GLU A 1 116 ? 30.644 -1.021 59.971 1.00 30.76 116 GLU A C 1
ATOM 731 O O . GLU A 1 116 ? 30.226 -2.129 59.622 1.00 28.83 116 GLU A O 1
ATOM 737 N N . HIS A 1 117 ? 29.946 -0.215 60.773 1.00 20.65 117 HIS A N 1
ATOM 738 C CA . HIS A 1 117 ? 28.609 -0.519 61.281 1.00 19.42 117 HIS A CA 1
ATOM 739 C C . HIS A 1 117 ? 27.508 0.205 60.514 1.00 19.47 117 HIS A C 1
ATOM 740 O O . HIS A 1 117 ? 26.351 0.144 60.930 1.00 19.97 117 HIS A O 1
ATOM 747 N N . ARG A 1 118 ? 27.830 0.886 59.414 1.00 18.41 118 ARG A N 1
ATOM 748 C CA . ARG A 1 118 ? 26.814 1.678 58.726 1.00 17.65 118 ARG A CA 1
ATOM 749 C C . ARG A 1 118 ? 25.876 0.769 57.930 1.00 22.19 118 ARG A C 1
ATOM 750 O O . ARG A 1 118 ? 26.193 -0.380 57.654 1.00 20.62 118 ARG A O 1
ATOM 758 N N . ARG A 1 119 ? 24.684 1.300 57.640 1.00 19.34 119 ARG A N 1
ATOM 759 C CA . ARG A 1 119 ? 23.656 0.669 56.813 1.00 20.84 119 ARG A CA 1
ATOM 760 C C . ARG A 1 119 ? 23.040 -0.550 57.496 1.00 18.54 119 ARG A C 1
ATOM 761 O O . ARG A 1 119 ? 22.619 -1.503 56.848 1.00 20.80 119 ARG A O 1
ATOM 769 N N . GLN A 1 120 ? 22.961 -0.518 58.819 1.00 20.32 120 GLN A N 1
ATOM 770 C CA . GLN A 1 120 ? 22.308 -1.582 59.564 1.00 23.86 120 GLN A CA 1
ATOM 771 C C . GLN A 1 120 ? 21.197 -1.026 60.436 1.00 21.98 120 GLN A C 1
ATOM 772 O O . GLN A 1 120 ? 20.741 -1.716 61.344 1.00 22.46 120 GLN A O 1
ATOM 778 N N . GLY A 1 121 ? 20.779 0.224 60.194 1.00 18.08 121 GLY A N 1
ATOM 779 C CA . GLY A 1 121 ? 19.671 0.799 60.942 1.00 21.46 121 GLY A CA 1
ATOM 780 C C . GLY A 1 121 ? 20.063 1.455 62.248 1.00 22.50 121 GLY A C 1
ATOM 781 O O . GLY A 1 121 ? 19.182 1.785 63.054 1.00 19.15 121 GLY A O 1
ATOM 782 N N . ILE A 1 122 ? 21.361 1.612 62.517 1.00 20.29 122 ILE A N 1
ATOM 783 C CA . ILE A 1 122 ? 21.759 2.146 63.819 1.00 17.82 122 ILE A CA 1
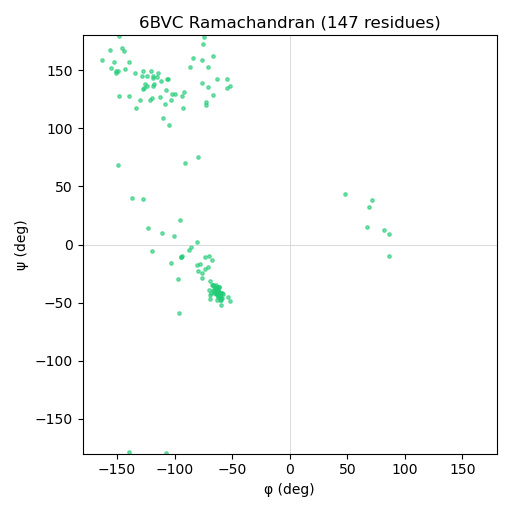ATOM 784 C C . ILE A 1 122 ? 21.377 3.609 63.928 1.00 14.84 122 ILE A C 1
ATOM 785 O O . ILE A 1 122 ? 20.878 4.060 64.979 1.00 15.07 122 ILE A O 1
ATOM 790 N N . ALA A 1 123 ? 21.606 4.398 62.868 1.00 15.24 123 ALA A N 1
ATOM 791 C CA . ALA A 1 123 ? 21.162 5.788 62.952 1.00 12.76 123 ALA A CA 1
ATOM 792 C C . ALA A 1 123 ? 19.653 5.868 63.096 1.00 15.58 123 ALA A C 1
ATOM 793 O O . ALA A 1 123 ? 19.138 6.707 63.843 1.00 15.12 123 ALA A O 1
ATOM 795 N N . THR A 1 124 ? 18.927 5.023 62.371 1.00 15.47 124 THR A N 1
ATOM 796 C CA . THR A 1 124 ? 17.475 5.017 62.515 1.00 19.61 124 THR A CA 1
ATOM 797 C C . THR A 1 124 ? 17.069 4.679 63.942 1.00 15.70 124 THR A C 1
ATOM 798 O O . THR A 1 124 ? 16.129 5.278 64.481 1.00 18.95 124 THR A O 1
ATOM 802 N N . ALA A 1 125 ? 17.742 3.701 64.560 1.00 16.01 125 ALA A N 1
ATOM 803 C CA . ALA A 1 125 ? 17.410 3.346 65.940 1.00 19.39 125 ALA A CA 1
ATOM 804 C C . ALA A 1 125 ? 17.703 4.505 66.883 1.00 17.30 125 ALA A C 1
ATOM 805 O O . ALA A 1 125 ? 16.951 4.747 67.849 1.00 16.22 125 ALA A O 1
ATOM 807 N N . LEU A 1 126 ? 18.772 5.258 66.618 1.00 15.94 126 LEU A N 1
ATOM 808 C CA . LEU A 1 126 ? 19.056 6.404 67.500 1.00 14.43 126 LEU A CA 1
ATOM 809 C C . LEU A 1 126 ? 18.004 7.495 67.344 1.00 19.88 126 LEU A C 1
ATOM 810 O O . LEU A 1 126 ? 17.580 8.105 68.333 1.00 16.29 126 LEU A O 1
ATOM 815 N N . ILE A 1 127 ? 17.598 7.776 66.110 1.00 17.42 127 ILE A N 1
ATOM 816 C CA . ILE A 1 127 ? 16.530 8.749 65.884 1.00 17.26 127 ILE A CA 1
ATOM 817 C C . ILE A 1 127 ? 15.204 8.248 66.478 1.00 17.31 127 ILE A C 1
ATOM 818 O O . ILE A 1 127 ? 14.431 9.022 67.064 1.00 17.95 127 ILE A O 1
ATOM 823 N N . ASN A 1 128 ? 14.949 6.943 66.394 1.00 16.45 128 ASN A N 1
ATOM 824 C CA . ASN A 1 128 ? 13.746 6.406 67.012 1.00 18.28 128 ASN A CA 1
ATOM 825 C C . ASN A 1 128 ? 13.776 6.595 68.520 1.00 19.43 128 ASN A C 1
ATOM 826 O O . ASN A 1 128 ? 12.765 6.966 69.127 1.00 19.21 128 ASN A O 1
ATOM 831 N N . LEU A 1 129 ? 14.924 6.343 69.146 1.00 16.33 129 LEU A N 1
ATOM 832 C CA . LEU A 1 129 ? 15.037 6.610 70.569 1.00 15.57 129 LEU A CA 1
ATOM 833 C C . LEU A 1 129 ? 14.863 8.102 70.858 1.00 20.08 129 LEU A C 1
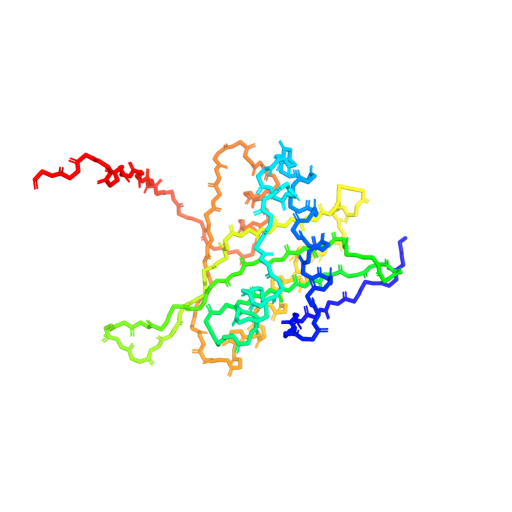ATOM 834 O O . LEU A 1 129 ? 14.225 8.471 71.849 1.00 18.52 129 LEU A O 1
ATOM 839 N N . LEU A 1 130 ? 15.409 8.974 70.001 1.00 15.79 130 LEU A N 1
ATOM 840 C CA . LEU A 1 130 ? 15.202 10.413 70.177 1.00 15.53 130 LEU A CA 1
ATOM 841 C C . LEU A 1 130 ? 13.721 10.767 70.080 1.00 17.50 130 LEU A C 1
ATOM 842 O O . LEU A 1 130 ? 13.240 11.660 70.797 1.00 15.64 130 LEU A O 1
ATOM 847 N N . LYS A 1 131 ? 12.977 10.088 69.203 1.00 14.24 131 LYS A N 1
ATOM 848 C CA . LYS A 1 131 ? 11.533 10.323 69.156 1.00 18.88 131 LYS A CA 1
ATOM 849 C C . LYS A 1 131 ? 10.877 9.969 70.478 1.00 18.77 131 LYS A C 1
ATOM 850 O O . LYS A 1 131 ? 9.965 10.674 70.935 1.00 18.38 131 LYS A O 1
ATOM 856 N N . HIS A 1 132 ? 11.279 8.849 71.080 1.00 17.32 132 HIS A N 1
ATOM 857 C CA . HIS A 1 132 ? 10.705 8.506 72.373 1.00 20.82 132 HIS A CA 1
ATOM 858 C C . HIS A 1 132 ? 11.063 9.548 73.420 1.00 19.20 132 HIS A C 1
ATOM 859 O O . HIS 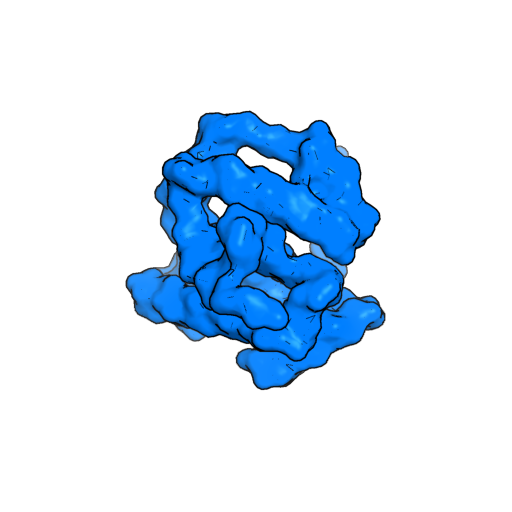A 1 132 ? 10.230 9.882 74.273 1.00 19.29 132 HIS A O 1
ATOM 866 N N . GLU A 1 133 ? 12.320 10.013 73.418 1.00 17.55 133 GLU A N 1
ATOM 867 C CA . GLU A 1 133 ? 12.724 11.081 74.323 1.00 22.47 133 GLU A CA 1
ATOM 868 C C . GLU A 1 133 ? 11.903 12.327 74.081 1.00 19.06 133 GLU A C 1
ATOM 869 O O . GLU A 1 133 ? 11.489 12.984 75.035 1.00 16.37 133 GLU A O 1
ATOM 875 N N . ALA A 1 134 ? 11.653 12.651 72.808 1.00 16.93 134 ALA A N 1
ATOM 876 C CA . ALA A 1 134 ? 10.815 13.814 72.487 1.00 19.14 134 ALA A CA 1
ATOM 877 C C . ALA A 1 134 ? 9.417 13.659 73.053 1.00 20.14 134 ALA A C 1
ATOM 878 O O . ALA A 1 134 ? 8.850 14.609 73.627 1.00 20.95 134 ALA A O 1
ATOM 880 N N . ASN A 1 135 ? 8.821 12.468 72.897 1.00 18.10 135 ASN A N 1
ATOM 881 C CA . ASN A 1 135 ? 7.461 12.320 73.387 1.00 20.28 135 ASN A CA 1
ATOM 882 C C . ASN A 1 135 ? 7.416 12.399 74.903 1.00 22.96 135 ASN A C 1
ATOM 883 O O . ASN A 1 135 ? 6.463 12.942 75.452 1.00 24.80 135 ASN A O 1
ATOM 888 N N . ALA A 1 136 ? 8.443 11.894 75.591 1.00 19.16 136 ALA A N 1
ATOM 889 C CA . ALA A 1 136 ? 8.428 11.965 77.047 1.00 23.16 136 ALA A CA 1
ATOM 890 C C . ALA A 1 136 ? 8.596 13.397 77.546 1.00 23.15 136 ALA A C 1
ATOM 891 O O . ALA A 1 136 ? 8.089 13.738 78.623 1.00 25.85 136 ALA A O 1
ATOM 893 N N . LEU A 1 137 ? 9.326 14.231 76.798 1.00 22.37 137 LEU A N 1
ATOM 894 C CA . LEU A 1 137 ? 9.506 15.660 77.085 1.00 21.28 137 LEU A CA 1
ATOM 895 C C . LEU A 1 137 ? 8.341 16.499 76.620 1.00 28.28 137 LEU A C 1
ATOM 896 O O . LEU A 1 137 ? 8.185 17.638 77.074 1.00 30.43 137 LEU A O 1
ATOM 901 N N . GLY A 1 138 ? 7.516 15.968 75.736 1.00 23.93 138 GLY A N 1
ATOM 902 C CA . GLY A 1 138 ? 6.480 16.773 75.142 1.00 26.60 138 GLY A CA 1
ATOM 903 C C . GLY A 1 138 ? 6.954 17.621 73.980 1.00 29.49 138 GLY A C 1
ATOM 904 O O . GLY A 1 138 ? 6.208 18.496 73.537 1.00 29.46 138 GLY A O 1
ATOM 905 N N . ALA A 1 139 ? 8.152 17.374 73.452 1.00 22.67 139 ALA A N 1
ATOM 906 C CA . ALA A 1 139 ? 8.652 18.138 72.304 1.00 20.02 139 ALA A CA 1
ATOM 907 C C . ALA A 1 139 ? 7.876 17.769 71.034 1.00 22.38 139 ALA A C 1
ATOM 908 O O . ALA A 1 139 ? 7.640 16.588 70.771 1.00 26.72 139 ALA A O 1
ATOM 910 N N . TYR A 1 140 ? 7.474 18.761 70.23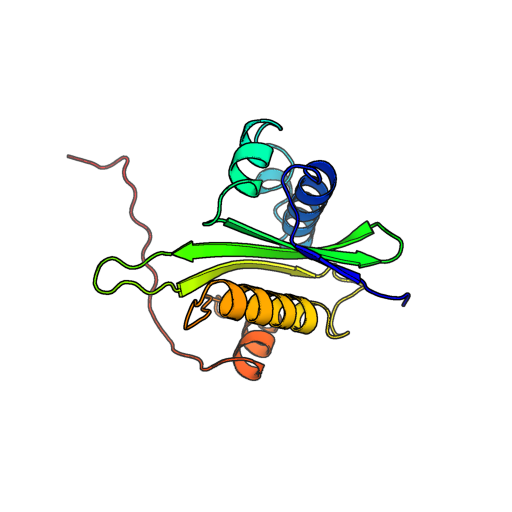8 1.00 18.73 140 TYR A N 1
ATOM 911 C CA . TYR A 1 140 ? 6.558 18.449 69.140 1.00 19.14 140 TYR A CA 1
ATOM 912 C C . TYR A 1 140 ? 7.269 18.191 67.825 1.00 21.49 140 TYR A C 1
ATOM 913 O O . TYR A 1 140 ? 6.636 17.719 66.876 1.00 22.44 140 TYR A O 1
ATOM 922 N N . VAL A 1 141 ? 8.563 18.472 67.726 1.00 17.78 141 VAL A N 1
ATOM 923 C CA .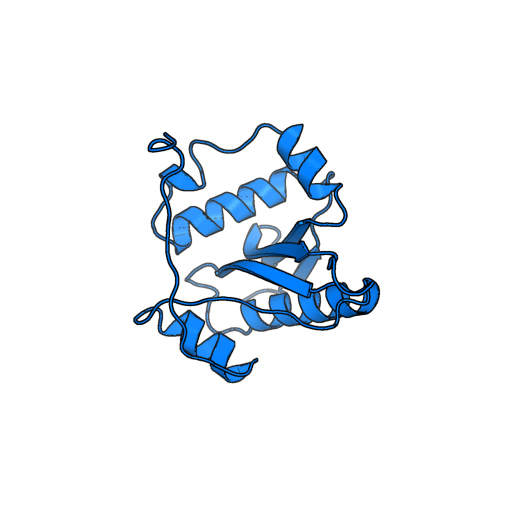 VAL A 1 141 ? 9.260 18.265 66.458 1.00 16.28 141 VAL A CA 1
ATOM 924 C C . VAL A 1 141 ? 10.743 18.057 66.720 1.00 18.53 141 VAL A C 1
ATOM 925 O O . VAL A 1 141 ? 11.291 18.530 67.722 1.00 19.16 141 VAL A O 1
ATOM 929 N N . ILE A 1 142 ? 11.376 17.315 65.811 1.00 17.36 142 ILE A N 1
ATOM 930 C CA . ILE A 1 142 ? 12.819 17.103 65.763 1.00 15.66 142 ILE A CA 1
ATOM 931 C C . ILE A 1 142 ? 13.285 17.668 64.434 1.00 17.19 142 ILE A C 1
ATOM 932 O O . ILE A 1 142 ? 12.643 17.434 63.404 1.00 18.61 142 ILE A O 1
ATOM 937 N N . TYR A 1 143 ? 14.394 18.404 64.434 1.00 15.31 143 TYR A N 1
ATOM 938 C CA . TYR A 1 143 ? 14.917 18.843 63.151 1.00 17.90 143 TYR A CA 1
ATOM 939 C C . TYR A 1 143 ? 16.436 18.855 63.147 1.00 20.01 143 TYR A C 1
ATOM 940 O O . TYR A 1 143 ? 17.099 18.743 64.186 1.00 17.65 143 TYR A O 1
ATOM 949 N N . VAL A 1 144 ? 16.979 18.975 61.933 1.00 17.23 144 VAL A N 1
ATOM 950 C CA . VAL A 1 144 ? 18.394 18.719 61.686 1.00 17.59 144 VAL A CA 1
ATOM 951 C C . VAL A 1 144 ? 18.739 19.355 60.345 1.00 19.46 144 VAL A C 1
ATOM 952 O O . VAL A 1 144 ? 17.866 19.599 59.512 1.00 20.61 144 VAL A O 1
ATOM 956 N N . GLN A 1 145 ? 20.017 19.626 60.141 1.00 18.63 145 GLN A N 1
ATOM 957 C CA A GLN A 1 145 ? 20.568 20.240 58.937 0.53 21.26 145 GLN A CA 1
ATOM 958 C CA B GLN A 1 145 ? 20.495 20.178 58.885 0.47 20.86 145 GLN A CA 1
ATOM 959 C C . GLN A 1 145 ? 21.558 19.266 58.297 1.00 25.15 145 GLN A C 1
ATOM 960 O O . GLN A 1 145 ? 22.212 18.496 59.005 1.00 24.54 145 GLN A O 1
ATOM 971 N N . ALA A 1 146 ? 21.691 19.313 56.973 1.00 23.44 146 ALA A N 1
ATOM 972 C CA . ALA A 1 146 ? 22.733 18.538 56.293 1.00 30.25 146 ALA A CA 1
ATOM 973 C C . ALA A 1 146 ? 23.265 19.356 55.134 1.00 26.03 146 ALA A C 1
ATOM 974 O O . ALA A 1 146 ? 22.542 20.156 54.539 1.00 26.20 146 ALA A O 1
ATOM 976 N N . ASP A 1 147 ? 24.530 19.126 54.798 1.00 29.08 147 ASP A N 1
ATOM 977 C CA . ASP A 1 147 ? 25.175 19.792 53.673 1.00 29.84 147 ASP A CA 1
ATOM 978 C C . ASP A 1 147 ? 24.921 19.041 52.371 1.00 35.02 147 ASP A C 1
ATOM 979 O O . ASP A 1 147 ? 24.748 17.822 52.359 1.00 31.81 147 ASP A O 1
ATOM 984 N N . TYR A 1 148 ? 24.945 19.779 51.267 1.00 29.97 148 TYR A N 1
ATOM 985 C CA . TYR A 1 148 ? 24.985 19.143 49.956 1.00 33.67 148 TYR A CA 1
ATOM 986 C C . TYR A 1 148 ? 26.279 18.353 49.813 1.00 35.76 148 TYR A C 1
ATOM 987 O O . TYR A 1 148 ? 27.337 18.779 50.286 1.00 36.24 148 TYR A O 1
ATOM 996 N N . GLY A 1 149 ? 26.196 17.190 49.168 1.00 43.31 149 GLY A N 1
ATOM 997 C CA . GLY A 1 149 ? 27.338 16.302 49.078 1.00 38.65 149 GLY A CA 1
ATOM 998 C C . GLY A 1 149 ? 27.497 15.361 50.252 1.00 34.18 149 GLY A C 1
ATOM 999 O O . GLY A 1 149 ? 28.327 14.436 50.183 1.00 44.57 149 GLY A O 1
ATOM 1000 N N . ASP A 1 150 ? 26.733 15.557 51.325 1.00 28.78 150 ASP A N 1
ATOM 1001 C CA . ASP A 1 150 ? 26.715 14.598 52.426 1.00 31.31 150 ASP A CA 1
ATOM 1002 C C . ASP A 1 150 ? 25.597 13.605 52.133 1.00 26.39 150 ASP A C 1
ATOM 1003 O O . ASP A 1 150 ? 24.542 13.584 52.767 1.00 27.23 150 ASP A O 1
ATOM 1008 N N . ASP A 1 151 ? 25.851 12.795 51.113 1.00 27.94 151 ASP A N 1
ATOM 1009 C CA . ASP A 1 151 ? 24.804 11.931 50.593 1.00 30.14 151 ASP A CA 1
ATOM 1010 C C . ASP A 1 151 ? 24.236 11.002 51.644 1.00 27.31 151 ASP A C 1
ATOM 1011 O O . ASP A 1 151 ? 23.001 10.867 51.686 1.00 29.13 151 ASP A O 1
ATOM 1016 N N . PRO A 1 152 ? 25.031 10.367 52.524 1.00 27.37 152 PRO A N 1
ATOM 1017 C CA . PRO A 1 152 ? 24.404 9.495 53.537 1.00 21.23 152 PRO A CA 1
ATOM 1018 C C . PRO A 1 152 ? 23.432 10.225 54.440 1.00 27.01 152 PRO A C 1
ATOM 1019 O O . PRO A 1 152 ? 22.320 9.737 54.679 1.00 22.26 152 PRO A O 1
ATOM 1023 N N . ALA A 1 153 ? 23.833 11.379 54.980 1.00 24.26 153 ALA A N 1
ATOM 1024 C CA . ALA A 1 153 ? 22.943 12.117 55.866 1.00 24.77 153 ALA A CA 1
ATOM 1025 C C . ALA A 1 153 ? 21.704 12.599 55.120 1.00 21.55 153 ALA A C 1
ATOM 1026 O O . ALA A 1 153 ? 20.584 12.505 55.633 1.00 20.43 153 ALA A O 1
ATOM 1028 N N . VAL A 1 154 ? 21.883 13.101 53.901 1.00 22.69 154 VAL A N 1
ATOM 1029 C CA . VAL A 1 154 ? 20.732 13.541 53.117 1.00 22.93 154 VAL A CA 1
ATOM 1030 C C . VAL A 1 154 ? 19.769 12.380 52.873 1.00 30.02 154 VAL A C 1
ATOM 1031 O O . VAL A 1 154 ? 18.549 12.526 53.031 1.00 23.70 154 VAL A O 1
ATOM 1035 N N . ALA A 1 155 ? 20.303 11.206 52.505 1.00 21.33 155 ALA A N 1
ATOM 1036 C CA . ALA A 1 155 ? 19.427 10.057 52.252 1.00 26.30 155 ALA A CA 1
ATOM 1037 C C . ALA A 1 155 ? 18.712 9.600 53.522 1.00 23.13 155 ALA A C 1
ATOM 1038 O O . ALA A 1 155 ? 17.506 9.348 53.498 1.00 25.48 155 ALA A O 1
ATOM 1040 N N . LEU A 1 156 ? 19.429 9.568 54.653 1.00 19.99 156 LEU A N 1
ATOM 1041 C CA . LEU A 1 156 ? 18.837 9.215 55.941 1.00 17.94 156 LEU A CA 1
ATOM 1042 C C . LEU A 1 156 ? 17.703 10.167 56.331 1.00 23.11 156 LEU A C 1
ATOM 1043 O O . LEU A 1 156 ? 16.601 9.731 56.709 1.00 19.64 156 LEU A O 1
ATOM 1048 N N . TYR A 1 157 ? 17.967 11.477 56.299 1.00 22.39 157 TYR A N 1
ATOM 1049 C CA . TYR A 1 157 ? 16.948 12.395 56.786 1.00 18.59 157 TYR A CA 1
ATOM 1050 C C . TYR A 1 157 ? 15.817 12.577 55.778 1.00 24.57 157 TYR A C 1
ATOM 1051 O O . TYR A 1 157 ? 14.683 12.884 56.182 1.00 24.77 157 TYR A O 1
ATOM 1060 N N . THR A 1 158 ? 16.086 12.348 54.491 1.00 20.24 158 THR A N 1
ATOM 1061 C CA . THR A 1 158 ? 14.997 12.348 53.514 1.00 23.44 158 THR A CA 1
ATOM 1062 C C . THR A 1 158 ? 14.050 11.175 53.751 1.00 28.65 158 THR A C 1
ATOM 1063 O O . THR A 1 158 ? 12.827 11.313 53.586 1.00 27.29 158 THR A O 1
ATOM 1067 N N . LYS A 1 159 ? 14.589 10.029 54.181 1.00 24.79 159 LYS A N 1
ATOM 1068 C CA . LYS A 1 159 ? 13.734 8.885 54.465 1.00 31.06 159 LYS A CA 1
ATOM 1069 C C . LYS A 1 159 ? 12.895 9.127 55.710 1.00 30.19 159 LYS A C 1
ATOM 1070 O O . LYS A 1 159 ? 11.711 8.785 55.733 1.00 32.65 159 LYS A O 1
ATOM 1076 N N . LEU A 1 160 ? 13.474 9.755 56.739 1.00 22.91 160 LEU A N 1
ATOM 1077 C CA . LEU A 1 160 ? 12.804 9.877 58.034 1.00 24.51 160 LEU A CA 1
ATOM 1078 C C . LEU A 1 160 ? 12.032 11.169 58.232 1.00 28.09 160 LEU A C 1
ATOM 1079 O O . LEU A 1 160 ? 11.260 11.264 59.202 1.00 24.57 160 LEU A O 1
ATOM 1084 N N . GLY A 1 161 ? 12.205 12.151 57.343 1.00 27.01 161 GLY A N 1
ATOM 1085 C CA . GLY A 1 161 ? 11.737 13.493 57.613 1.00 25.43 161 GLY A CA 1
ATOM 1086 C C . GLY A 1 161 ? 11.317 14.207 56.343 1.00 27.69 161 GLY A C 1
ATOM 1087 O O . GLY A 1 161 ? 11.341 13.619 55.256 1.00 28.79 161 GLY A O 1
ATOM 1088 N N . ILE A 1 162 ? 10.860 15.434 56.482 1.00 21.73 162 ILE A N 1
ATOM 1089 C CA . ILE A 1 162 ? 10.476 16.274 55.351 1.00 24.06 162 ILE A CA 1
ATOM 1090 C C . ILE A 1 162 ? 11.622 17.228 55.066 1.00 24.92 162 ILE A C 1
ATOM 1091 O O . ILE A 1 162 ? 12.141 17.895 55.970 1.00 26.05 162 ILE A O 1
ATOM 1096 N N . ARG A 1 163 ? 12.046 17.302 53.811 1.00 27.91 163 ARG A N 1
ATOM 1097 C CA . ARG A 1 163 ? 13.198 18.137 53.478 1.00 26.14 163 ARG A CA 1
ATOM 1098 C C . ARG A 1 163 ? 12.950 19.498 52.826 1.00 27.96 163 ARG A C 1
ATOM 1099 O O . ARG A 1 163 ? 12.229 19.613 51.835 1.00 33.54 163 ARG A O 1
ATOM 1107 N N . GLU A 1 164 ? 13.569 20.522 53.408 1.00 24.98 164 GLU A N 1
ATOM 1108 C CA .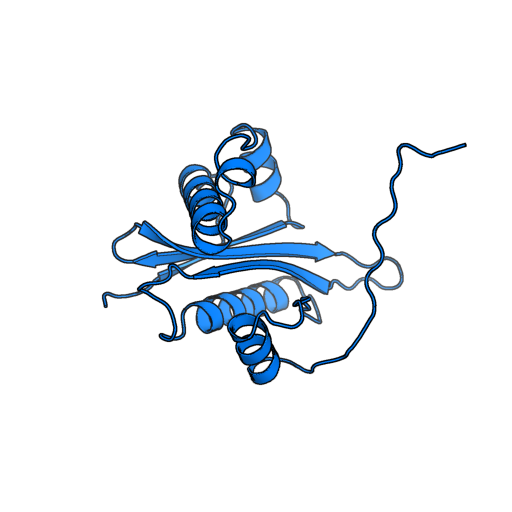 GLU A 1 164 ? 13.519 21.887 52.880 1.00 36.64 164 GLU A CA 1
ATOM 1109 C C . GLU A 1 164 ? 14.923 22.367 52.511 1.00 34.17 164 GLU A C 1
ATOM 1110 O O . GLU A 1 164 ? 15.912 22.031 53.172 1.00 35.18 164 GLU A O 1
ATOM 1116 N N . GLU A 1 165 ? 15.023 23.148 51.456 1.00 29.16 165 GLU A N 1
ATOM 1117 C CA . GLU A 1 165 ? 16.288 23.786 51.120 1.00 28.98 165 GLU A CA 1
ATOM 1118 C C . GLU A 1 165 ? 16.295 25.169 51.758 1.00 24.58 165 GLU A C 1
ATOM 1119 O O . GLU A 1 165 ? 15.351 25.931 51.565 1.00 27.33 165 GLU A O 1
ATOM 1125 N N . VAL A 1 166 ? 17.335 25.486 52.509 1.00 23.81 166 VAL A N 1
ATOM 1126 C CA . VAL A 1 166 ? 17.431 26.773 53.191 1.00 24.28 166 VAL A CA 1
ATOM 1127 C C . VAL A 1 166 ? 18.860 27.294 53.097 1.00 26.93 166 VAL A C 1
ATOM 1128 O O . VAL A 1 166 ? 19.752 26.662 52.526 1.00 24.98 166 VAL A O 1
ATOM 1132 N N . MET A 1 167 ? 19.080 28.457 53.707 1.00 23.97 167 MET A N 1
ATOM 1133 C CA . MET A 1 167 ? 20.397 29.056 53.756 1.00 25.19 167 MET A CA 1
ATOM 1134 C C . MET A 1 167 ? 20.835 29.200 55.196 1.00 24.17 167 MET A C 1
ATOM 1135 O O . MET A 1 167 ? 20.025 29.483 56.087 1.00 26.57 167 MET A O 1
ATOM 1140 N N . HIS A 1 168 ? 22.120 28.995 55.418 1.00 21.85 168 HIS A N 1
ATOM 1141 C CA . HIS A 1 168 ? 22.740 29.090 56.735 1.00 20.74 168 HIS A CA 1
ATOM 1142 C C . HIS A 1 168 ? 23.768 30.209 56.655 1.00 22.10 168 HIS A C 1
ATOM 1143 O O . HIS A 1 168 ? 24.480 30.324 55.661 1.00 23.17 168 HIS A O 1
ATOM 1150 N N . PHE A 1 169 ? 23.838 31.037 57.680 1.00 20.37 169 PHE A N 1
ATOM 1151 C CA . PHE A 1 169 ? 24.761 32.157 57.694 1.00 22.66 169 PHE A CA 1
ATOM 1152 C C . PHE A 1 169 ? 25.562 32.080 58.986 1.00 24.45 169 PHE A C 1
ATOM 1153 O O . PHE A 1 169 ? 24.985 31.857 60.060 1.00 21.39 169 PHE A O 1
ATOM 1161 N N . ASP A 1 170 ? 26.879 32.253 58.891 1.00 22.64 170 ASP A N 1
ATOM 1162 C CA . ASP A 1 170 ? 27.772 32.316 60.052 1.00 20.90 170 ASP A CA 1
ATOM 1163 C C . ASP A 1 170 ? 28.229 33.758 60.219 1.00 21.80 170 ASP A C 1
ATOM 1164 O O . ASP A 1 170 ? 28.635 34.385 59.243 1.00 22.44 170 ASP A O 1
ATOM 1169 N N . ILE A 1 171 ? 28.169 34.260 61.444 1.00 20.78 171 ILE A N 1
ATOM 1170 C CA . ILE A 1 171 ? 28.489 35.648 61.755 1.00 20.30 171 ILE A CA 1
ATOM 1171 C C . ILE A 1 171 ? 29.583 35.649 62.821 1.00 22.68 171 ILE A C 1
ATOM 1172 O O . ILE A 1 171 ? 29.489 34.910 63.811 1.00 20.44 171 ILE A O 1
ATOM 1177 N N . ASP A 1 172 ? 30.590 36.511 62.646 1.00 23.81 172 ASP A N 1
ATOM 1178 C CA . ASP A 1 172 ? 31.737 36.549 63.556 1.00 21.40 172 ASP A CA 1
ATOM 1179 C C . ASP A 1 172 ? 31.511 37.572 64.663 1.00 20.67 172 ASP A C 1
ATOM 1180 O O . ASP A 1 172 ? 31.428 38.777 64.368 1.00 24.86 172 ASP A O 1
ATOM 1185 N N . PRO A 1 173 ? 31.445 37.174 65.933 1.00 23.17 173 PRO A N 1
ATOM 1186 C CA . PRO A 1 173 ? 31.206 38.183 66.992 1.00 20.41 173 PRO A CA 1
ATOM 1187 C C . PRO A 1 173 ? 32.383 39.092 67.230 1.00 21.70 173 PRO A C 1
ATOM 1188 O O . PRO A 1 173 ? 32.209 40.175 67.812 1.00 23.96 173 PRO A O 1
ATOM 1192 N N . SER A 1 174 ? 33.580 38.691 66.810 1.00 22.26 174 SER A N 1
ATOM 1193 C CA . SER A 1 174 ? 34.761 39.484 67.104 1.00 29.63 174 SER A CA 1
ATOM 1194 C C . SER A 1 174 ? 34.785 40.795 66.324 1.00 43.07 174 SER A C 1
ATOM 1195 O O . SER A 1 174 ? 35.600 41.670 66.637 1.00 36.98 174 SER A O 1
ATOM 1198 N N . THR A 1 175 ? 33.892 40.978 65.350 1.00 35.30 175 THR A N 1
ATOM 1199 C CA . THR A 1 175 ? 33.795 42.249 64.643 1.00 35.22 175 THR A CA 1
ATOM 1200 C C . THR A 1 175 ? 32.722 43.166 65.229 1.00 42.26 175 THR A C 1
ATOM 1201 O O . THR A 1 175 ? 32.268 44.082 64.534 1.00 54.12 175 THR A O 1
ATOM 1205 N N . ALA A 1 176 ? 32.324 42.944 66.495 1.00 38.03 176 ALA A N 1
ATOM 1206 C CA . ALA A 1 176 ? 31.418 43.863 67.192 1.00 31.55 176 ALA A CA 1
ATOM 1207 C C . ALA A 1 176 ? 31.967 45.283 67.166 1.00 35.75 176 ALA A C 1
ATOM 1208 O O . ALA A 1 176 ? 33.179 45.493 67.295 1.00 38.81 176 ALA A O 1
ATOM 1210 N N . THR A 1 177 ? 31.067 46.256 67.013 1.00 46.03 177 THR A N 1
ATOM 1211 C CA . THR A 1 177 ? 31.446 47.677 66.924 1.00 55.63 177 THR A CA 1
ATOM 1212 C C . THR A 1 177 ? 30.817 48.536 68.027 1.00 51.16 177 THR A C 1
ATOM 1213 O O . THR A 1 177 ? 29.885 48.145 68.743 1.00 44.47 177 THR A O 1
#

Nearest PDB structures (foldseek):
  6bvc-assembly1_A-2  TM=1.007E+00  e=1.566E-33  Serratia marcescens
  4yfj-assembly1_A  TM=9.826E-01  e=1.077E-26  Pseudomonas aeruginosa
  1bo4-assembly1_B  TM=9.625E-01  e=7.579E-26  Serratia marcescens
  5hmn-assembly1_C  TM=9.869E-01  e=7.017E-23  uncultured bacterium
  7n1l-assembly7_P  TM=8.105E-01  e=2.128E-12  Brucella abortus 2308

CATH classification: 3.40.630.30

B-factor: mean 27.78, std 15.61, range [10.19, 83.39]

InterPro domains:
  IPR000182 GNAT domain [PF00583] (61-161)
  IPR000182 GNAT domain [PS51186] (25-177)
  IPR016181 Acyl-CoA N-acyltransferase [SSF55729] (42-163)